Protein AF-A0A4Q4CT59-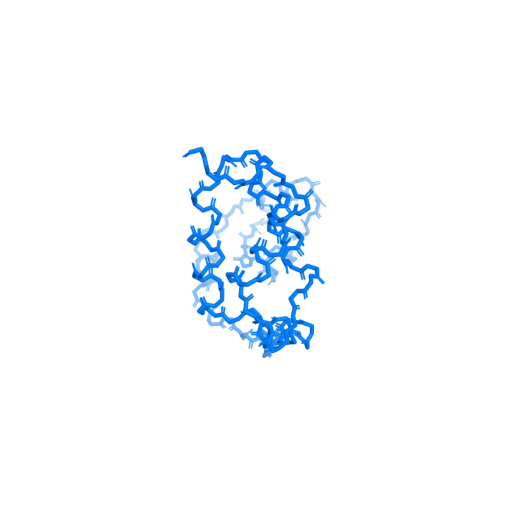F1 (afdb_monomer_lite)

Secondary structure (DSSP, 8-state):
-HHHHHTTSS-HHHHHHHH---B-TTS-B-HHHHHHHHHS-----STTS--HHHHHHHHHS-HHHHHHHHHHHHHS-HHHHHHHHHHHHHH--SS--HHHHHHHHHHH-GGGS--

Structure (mmCIF, N/CA/C/O backbone):
data_AF-A0A4Q4CT59-F1
#
_entry.id   AF-A0A4Q4CT59-F1
#
loop_
_atom_site.group_PDB
_atom_site.id
_atom_site.type_symbol
_atom_site.label_atom_id
_atom_site.label_alt_id
_atom_site.label_comp_id
_atom_site.label_asym_id
_atom_site.label_entity_id
_atom_site.label_seq_id
_atom_site.pdbx_PDB_ins_code
_atom_site.Cartn_x
_atom_site.Cartn_y
_atom_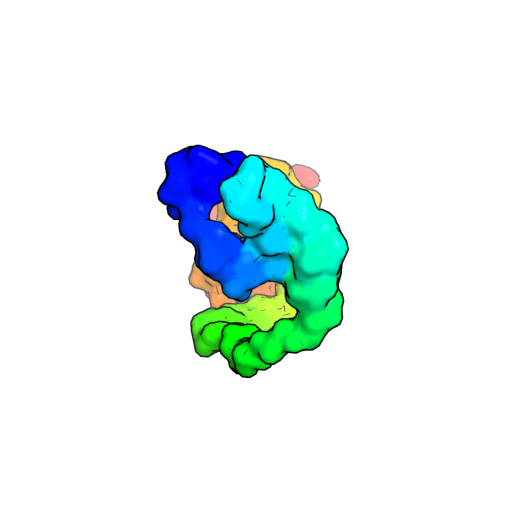site.Cartn_z
_atom_site.occupancy
_atom_site.B_iso_or_equiv
_atom_site.auth_seq_id
_atom_site.auth_comp_id
_atom_site.auth_asym_id
_atom_site.auth_atom_id
_atom_site.pdbx_PDB_model_num
ATOM 1 N N . MET A 1 1 ? 9.073 2.544 -23.641 1.00 83.31 1 MET A N 1
ATOM 2 C CA . MET A 1 1 ? 10.527 2.684 -23.869 1.00 83.31 1 MET A CA 1
ATOM 3 C C . MET A 1 1 ? 10.923 3.037 -25.303 1.00 83.31 1 MET A C 1
ATOM 5 O O . MET A 1 1 ? 11.358 4.155 -25.527 1.00 83.31 1 MET A O 1
ATOM 9 N N . LEU A 1 2 ? 10.794 2.143 -26.300 1.00 88.56 2 LEU A N 1
ATOM 10 C CA . LEU A 1 2 ? 11.179 2.465 -27.694 1.00 88.56 2 LEU A CA 1
ATOM 11 C C . LEU A 1 2 ? 10.403 3.670 -28.258 1.00 88.56 2 LEU A C 1
ATOM 13 O O . LEU A 1 2 ? 10.970 4.517 -28.943 1.00 88.56 2 LEU A O 1
ATOM 17 N N . HIS A 1 3 ? 9.110 3.743 -27.943 1.00 91.94 3 HIS A N 1
ATOM 18 C CA . HIS A 1 3 ? 8.259 4.884 -28.269 1.00 91.94 3 HIS A CA 1
ATOM 19 C C . HIS A 1 3 ? 8.810 6.193 -27.678 1.00 91.94 3 HIS A C 1
ATOM 21 O O . HIS A 1 3 ? 8.963 7.171 -28.397 1.00 91.94 3 HIS A O 1
ATOM 27 N N . ASP A 1 4 ? 9.217 6.181 -26.410 1.00 89.88 4 ASP A N 1
ATOM 28 C CA . ASP A 1 4 ? 9.697 7.370 -25.691 1.00 89.88 4 ASP A CA 1
ATOM 29 C C . ASP A 1 4 ? 11.003 7.915 -26.286 1.00 89.88 4 ASP A C 1
ATOM 31 O O . ASP A 1 4 ? 11.197 9.128 -26.361 1.00 89.88 4 ASP A O 1
ATOM 35 N N . VAL A 1 5 ? 11.863 7.023 -26.791 1.00 90.25 5 VAL A N 1
ATOM 36 C CA . VAL A 1 5 ? 13.077 7.399 -27.529 1.00 90.25 5 VAL A CA 1
ATOM 37 C C . VAL A 1 5 ? 12.752 7.955 -28.916 1.00 90.25 5 VAL A C 1
ATOM 39 O O . VAL A 1 5 ? 13.350 8.941 -29.338 1.00 90.25 5 VAL A O 1
ATOM 42 N N . ARG A 1 6 ? 11.781 7.368 -29.630 1.00 91.44 6 ARG A N 1
ATOM 43 C CA . ARG A 1 6 ? 11.333 7.873 -30.942 1.00 91.44 6 ARG A CA 1
ATOM 44 C C . ARG A 1 6 ? 10.667 9.244 -30.842 1.00 91.44 6 ARG A C 1
ATOM 46 O O . ARG A 1 6 ? 10.843 10.065 -31.733 1.00 91.44 6 ARG A O 1
ATOM 53 N N . CYS A 1 7 ? 9.942 9.491 -29.757 1.00 92.44 7 CYS A N 1
ATOM 54 C CA . CYS A 1 7 ? 9.304 10.772 -29.471 1.00 92.44 7 CYS A CA 1
ATOM 55 C C . CYS A 1 7 ? 10.268 11.813 -28.876 1.00 92.44 7 CYS A C 1
ATOM 57 O O . CYS A 1 7 ? 9.843 12.933 -28.612 1.00 92.44 7 CYS A O 1
ATOM 59 N N . GLY A 1 8 ? 11.539 11.464 -28.637 1.00 89.25 8 GLY A N 1
ATOM 60 C CA . GLY A 1 8 ? 12.542 12.375 -28.075 1.00 89.25 8 GLY A CA 1
ATOM 61 C C . GLY A 1 8 ? 12.356 12.703 -26.589 1.00 89.25 8 GLY A C 1
ATOM 62 O O . GLY A 1 8 ? 13.080 13.540 -26.060 1.00 89.25 8 GLY A O 1
ATOM 63 N N . VAL A 1 9 ? 11.424 12.035 -25.904 1.00 92.50 9 VAL A N 1
ATOM 64 C CA . VAL A 1 9 ? 11.177 12.198 -24.461 1.00 92.50 9 VAL A CA 1
ATOM 65 C C . VAL A 1 9 ? 12.349 11.642 -23.650 1.00 92.50 9 VAL A C 1
ATOM 67 O O . VAL A 1 9 ? 12.664 12.144 -22.575 1.00 92.50 9 VAL A O 1
ATOM 70 N N . VAL A 1 10 ? 13.020 10.614 -24.179 1.00 92.38 10 VAL A N 1
ATOM 71 C CA . VAL A 1 10 ? 14.184 9.982 -23.554 1.00 92.38 10 VAL A CA 1
ATOM 72 C C . VAL A 1 10 ? 15.312 9.833 -24.572 1.00 92.38 10 VAL A C 1
ATOM 74 O O . VAL A 1 10 ? 15.109 9.350 -25.684 1.00 92.38 10 VAL A O 1
ATOM 77 N N . GLY A 1 11 ? 16.533 10.211 -24.195 1.00 93.38 11 GLY A N 1
ATOM 78 C CA . GLY A 1 11 ? 17.718 9.967 -25.019 1.00 93.38 11 GLY A CA 1
ATOM 79 C C . GLY A 1 11 ? 18.104 8.483 -25.052 1.00 93.38 11 GLY A C 1
ATOM 80 O O . GLY A 1 11 ? 17.895 7.757 -24.083 1.00 93.38 11 GLY A O 1
ATOM 81 N N . ARG A 1 12 ? 18.737 8.024 -26.141 1.00 94.06 12 ARG A N 1
ATOM 82 C CA . ARG A 1 12 ? 19.225 6.631 -26.265 1.00 94.06 12 ARG A CA 1
ATOM 83 C C . ARG A 1 12 ? 20.190 6.234 -25.142 1.00 94.06 12 ARG A C 1
ATOM 85 O O . ARG A 1 12 ? 20.135 5.108 -24.663 1.00 94.06 12 ARG A O 1
ATOM 92 N N . GLU A 1 13 ? 21.027 7.169 -24.702 1.00 92.56 13 GLU A N 1
ATOM 93 C CA . GLU A 1 13 ? 21.986 6.932 -23.620 1.00 92.56 13 GLU A CA 1
ATOM 94 C C . GLU A 1 13 ? 21.289 6.774 -22.260 1.00 92.56 13 GLU A C 1
ATOM 96 O O . GLU A 1 13 ? 21.562 5.825 -21.529 1.00 92.56 13 GLU A O 1
ATOM 101 N N . SER A 1 14 ? 20.311 7.634 -21.955 1.00 90.12 14 SER A N 1
ATOM 102 C CA . SER A 1 14 ? 19.463 7.496 -20.761 1.00 90.12 14 SER A CA 1
ATOM 103 C C . SER A 1 14 ? 18.661 6.196 -20.787 1.00 90.12 14 SER A C 1
ATOM 105 O O . SER A 1 14 ? 18.549 5.515 -19.774 1.00 90.12 14 SER A O 1
ATOM 107 N N . ALA A 1 15 ? 18.152 5.798 -21.957 1.00 92.00 15 ALA A N 1
ATOM 108 C CA . ALA A 1 15 ? 17.456 4.527 -22.117 1.00 92.00 15 ALA A CA 1
ATOM 109 C C . ALA A 1 15 ? 18.340 3.321 -21.769 1.00 92.00 15 ALA A C 1
ATOM 111 O O . ALA A 1 15 ? 17.895 2.394 -21.087 1.00 92.00 15 ALA A O 1
ATOM 112 N N . ARG A 1 16 ? 19.603 3.365 -22.201 1.00 93.44 16 ARG A N 1
ATOM 113 C CA . ARG A 1 16 ? 20.602 2.334 -21.922 1.00 93.44 16 ARG A CA 1
ATOM 114 C C . ARG A 1 16 ? 20.964 2.289 -20.441 1.00 93.44 16 ARG A C 1
ATOM 116 O O . ARG A 1 16 ? 20.954 1.208 -19.862 1.00 93.44 16 ARG A O 1
ATOM 123 N N . ARG A 1 17 ? 21.276 3.442 -19.848 1.00 89.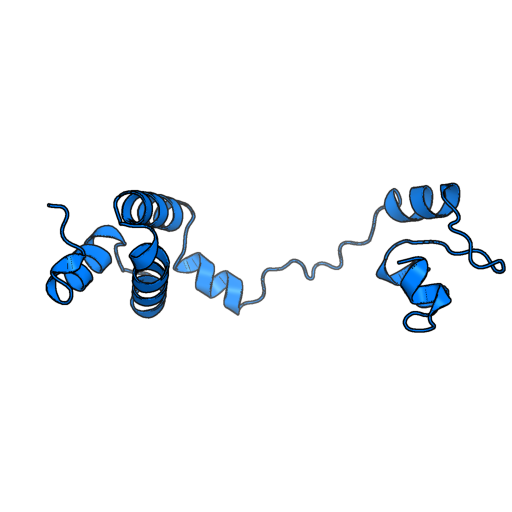81 17 ARG A N 1
ATOM 124 C CA . ARG A 1 17 ? 21.765 3.550 -18.468 1.00 89.81 17 ARG A CA 1
ATOM 125 C C . ARG A 1 17 ? 20.675 3.296 -17.429 1.00 89.81 17 ARG A C 1
ATOM 127 O O . ARG A 1 17 ? 20.888 2.510 -16.517 1.00 89.81 17 ARG A O 1
ATOM 134 N N . ASP A 1 18 ? 19.528 3.954 -17.570 1.00 89.06 18 ASP A N 1
ATOM 135 C CA . ASP A 1 18 ? 18.524 4.025 -16.500 1.00 89.06 18 ASP A CA 1
ATOM 136 C C . ASP A 1 18 ? 17.489 2.891 -16.597 1.00 89.06 18 ASP A C 1
ATOM 138 O O . ASP A 1 18 ? 16.903 2.492 -15.596 1.00 89.06 18 ASP A O 1
ATOM 142 N N . TYR A 1 19 ? 17.272 2.346 -17.800 1.00 89.69 19 TYR A N 1
ATOM 143 C CA . TYR A 1 19 ? 16.244 1.326 -18.060 1.00 89.69 19 TYR A CA 1
ATOM 144 C C . TYR A 1 19 ? 16.813 -0.007 -18.569 1.00 89.69 19 TYR A C 1
ATOM 146 O O . TYR A 1 19 ? 16.047 -0.945 -18.828 1.00 89.69 19 TYR A O 1
ATOM 154 N N . GLY A 1 20 ? 18.135 -0.092 -18.761 1.00 92.50 20 GLY A N 1
ATOM 155 C CA . GLY A 1 20 ? 18.798 -1.270 -19.322 1.00 92.50 20 GLY A CA 1
ATOM 156 C C . GLY A 1 20 ? 18.313 -1.615 -20.733 1.00 92.50 20 GLY A C 1
ATOM 157 O O . GLY A 1 20 ? 18.256 -2.789 -21.085 1.00 92.50 20 GLY A O 1
ATOM 158 N N . VAL A 1 21 ? 17.880 -0.624 -21.525 1.00 94.62 21 VAL A N 1
ATOM 159 C CA . VAL A 1 21 ? 17.329 -0.830 -22.875 1.00 94.62 21 VAL A CA 1
ATOM 160 C C . VAL A 1 21 ? 18.247 -0.218 -23.923 1.00 94.62 21 VAL A C 1
ATOM 162 O O . VAL A 1 21 ? 18.451 0.993 -23.961 1.00 94.62 21 VAL A O 1
ATOM 165 N N . ALA A 1 22 ? 18.755 -1.050 -24.828 1.00 95.81 22 ALA A N 1
ATOM 166 C CA . ALA A 1 22 ? 19.595 -0.605 -25.930 1.00 95.81 22 ALA A CA 1
ATOM 167 C C . ALA A 1 22 ? 18.755 -0.314 -27.180 1.00 95.81 22 ALA A C 1
ATOM 169 O O . ALA A 1 22 ? 18.047 -1.182 -27.691 1.00 95.81 22 ALA A O 1
ATOM 170 N N . ILE A 1 23 ? 18.846 0.921 -27.683 1.00 95.56 23 ILE A N 1
ATOM 171 C C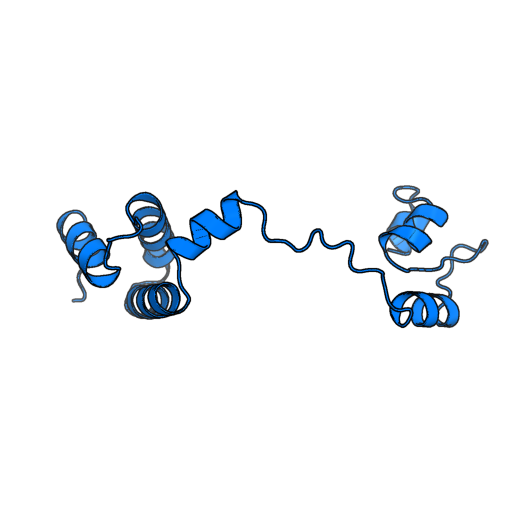A . ILE A 1 23 ? 18.206 1.350 -28.932 1.00 95.56 23 ILE A CA 1
ATOM 172 C C . ILE A 1 23 ? 19.285 1.679 -29.964 1.00 95.56 23 ILE A C 1
ATOM 174 O O . ILE A 1 23 ? 20.158 2.521 -29.731 1.00 95.56 23 ILE A O 1
ATOM 178 N N . THR A 1 24 ? 19.208 1.038 -31.127 1.00 93.38 24 THR A N 1
ATOM 179 C CA . THR A 1 24 ? 20.151 1.233 -32.231 1.00 93.38 24 THR A CA 1
ATOM 180 C C . THR A 1 24 ? 20.036 2.642 -32.836 1.00 93.38 24 THR A C 1
ATOM 182 O O . THR A 1 24 ? 19.032 3.336 -32.636 1.00 93.38 24 THR A O 1
ATOM 185 N N . PRO A 1 25 ? 21.030 3.103 -33.620 1.00 91.31 25 PRO A N 1
ATOM 186 C CA . PRO A 1 25 ? 20.920 4.360 -34.368 1.00 91.31 25 PRO A CA 1
ATOM 187 C C . PRO A 1 25 ? 19.719 4.418 -35.319 1.00 91.31 25 PRO A C 1
ATOM 189 O O . PRO A 1 25 ? 19.188 5.497 -35.553 1.00 91.31 25 PRO A O 1
ATOM 192 N N . ALA A 1 26 ? 19.242 3.265 -35.799 1.00 92.69 26 ALA A N 1
ATOM 193 C CA . ALA A 1 26 ? 18.047 3.152 -36.633 1.00 92.69 26 ALA A CA 1
ATOM 194 C C . ALA A 1 26 ? 16.725 3.239 -35.837 1.00 92.69 26 ALA A C 1
ATOM 196 O O . ALA A 1 26 ? 15.660 2.952 -36.379 1.00 92.69 26 ALA A O 1
ATOM 197 N N . LEU A 1 27 ? 16.776 3.608 -34.549 1.00 90.25 27 LEU A N 1
ATOM 198 C CA . LEU A 1 27 ? 15.618 3.679 -33.650 1.00 90.25 27 LEU A CA 1
ATOM 199 C C . LEU A 1 27 ? 14.841 2.356 -33.594 1.00 90.25 27 LEU A C 1
ATOM 201 O O . LEU A 1 27 ? 13.604 2.327 -33.653 1.00 90.25 27 LEU A O 1
ATOM 205 N N . ALA A 1 28 ? 15.585 1.257 -33.477 1.00 93.81 28 ALA A N 1
ATOM 206 C CA . ALA A 1 28 ? 15.068 -0.086 -33.249 1.00 93.81 28 ALA A CA 1
ATOM 207 C C . ALA A 1 28 ? 15.617 -0.649 -31.932 1.00 93.81 28 ALA A C 1
ATOM 209 O O . ALA A 1 28 ? 16.703 -0.273 -31.491 1.00 93.81 28 ALA A O 1
ATOM 210 N N . LEU A 1 29 ? 14.856 -1.541 -31.302 1.00 93.88 29 LEU A N 1
ATOM 211 C CA . LEU A 1 29 ? 15.293 -2.241 -30.098 1.00 93.88 29 LEU A CA 1
ATOM 212 C C . LEU A 1 29 ? 16.412 -3.229 -30.448 1.00 93.88 29 LEU A C 1
ATOM 214 O O . LEU A 1 29 ? 16.227 -4.079 -31.316 1.00 93.88 29 LEU A O 1
ATOM 218 N N . ASP A 1 30 ? 17.536 -3.148 -29.741 1.00 95.69 30 ASP A N 1
ATOM 219 C CA . ASP A 1 30 ? 18.551 -4.197 -29.741 1.00 95.69 30 ASP A CA 1
ATOM 220 C C . ASP A 1 30 ? 18.213 -5.199 -28.634 1.00 95.69 30 ASP A C 1
ATOM 222 O O . ASP A 1 30 ? 18.447 -4.952 -27.448 1.00 95.69 30 ASP A O 1
ATOM 226 N N . ALA A 1 31 ? 17.583 -6.310 -29.016 1.00 94.50 31 ALA A N 1
ATOM 227 C CA . ALA A 1 31 ? 17.104 -7.307 -28.066 1.00 94.50 31 ALA A CA 1
ATOM 228 C C . ALA A 1 31 ? 18.251 -8.046 -27.360 1.00 94.50 31 ALA A C 1
ATOM 230 O O . ALA A 1 31 ? 18.138 -8.330 -26.169 1.00 94.50 31 ALA A O 1
ATOM 231 N N . ALA A 1 32 ? 19.349 -8.324 -28.068 1.00 95.44 32 ALA A N 1
ATOM 232 C CA . ALA A 1 32 ? 20.486 -9.054 -27.517 1.00 95.44 32 ALA A CA 1
ATOM 233 C C . ALA A 1 32 ? 21.228 -8.199 -26.485 1.00 95.44 32 ALA A C 1
ATOM 235 O O . ALA A 1 32 ? 21.484 -8.651 -25.370 1.00 95.44 32 ALA A O 1
ATOM 236 N N . GLU A 1 33 ? 21.497 -6.935 -26.816 1.00 93.38 33 GLU A N 1
ATOM 237 C CA . GLU A 1 33 ? 22.159 -6.024 -25.886 1.00 93.38 33 GLU A CA 1
ATOM 238 C C . GLU A 1 33 ? 21.241 -5.637 -24.722 1.00 93.38 33 GLU A C 1
ATOM 240 O O . GLU A 1 33 ? 21.699 -5.542 -23.589 1.00 93.38 33 GLU A O 1
ATOM 245 N N . THR A 1 34 ? 19.936 -5.478 -24.958 1.00 94.25 34 THR A N 1
ATOM 246 C CA . THR A 1 34 ? 18.958 -5.269 -23.875 1.00 94.25 34 THR A CA 1
ATOM 247 C C . THR A 1 34 ? 18.926 -6.461 -22.917 1.00 94.25 34 THR A C 1
ATOM 249 O O . THR A 1 34 ? 18.902 -6.264 -21.704 1.00 94.25 34 THR A O 1
ATOM 252 N N . ALA A 1 35 ? 18.955 -7.695 -23.431 1.00 94.56 35 ALA A N 1
ATOM 253 C CA . ALA A 1 35 ? 19.034 -8.885 -22.589 1.00 94.56 35 ALA A CA 1
ATOM 254 C C . ALA A 1 35 ? 20.333 -8.889 -21.770 1.00 94.56 35 ALA A C 1
ATOM 256 O O . ALA A 1 35 ? 20.278 -9.038 -20.555 1.00 94.56 35 ALA A O 1
ATOM 257 N N . ARG A 1 36 ? 21.480 -8.612 -22.404 1.00 94.56 36 ARG A N 1
ATOM 258 C CA . ARG A 1 36 ? 22.781 -8.530 -21.723 1.00 94.56 36 ARG A CA 1
ATOM 259 C C . ARG A 1 36 ? 22.815 -7.451 -20.636 1.00 94.56 36 ARG A C 1
ATOM 261 O O . ARG A 1 36 ? 23.363 -7.687 -19.567 1.00 94.56 36 ARG A O 1
ATOM 268 N N . LEU A 1 37 ? 22.248 -6.271 -20.895 1.00 91.00 37 LEU A N 1
ATOM 269 C CA . LEU A 1 37 ? 22.187 -5.170 -19.926 1.00 91.00 37 LEU A CA 1
ATOM 270 C C . LEU A 1 37 ? 21.327 -5.509 -18.707 1.00 91.00 37 LEU A C 1
ATOM 272 O O . LEU A 1 37 ? 21.627 -5.041 -17.617 1.00 91.00 37 LEU A O 1
ATOM 276 N N . ARG A 1 38 ? 20.263 -6.295 -18.894 1.00 90.19 38 ARG A N 1
ATOM 277 C CA . ARG A 1 38 ? 19.349 -6.697 -17.814 1.00 90.19 38 ARG A CA 1
ATOM 278 C C . ARG A 1 38 ? 19.809 -7.930 -17.049 1.00 90.19 38 ARG A C 1
ATOM 280 O O . ARG A 1 38 ? 19.404 -8.104 -15.908 1.00 90.19 38 ARG A O 1
ATOM 287 N N . ASP A 1 39 ? 20.611 -8.772 -17.688 1.00 90.56 39 ASP A N 1
ATOM 288 C CA . ASP A 1 39 ? 21.250 -9.929 -17.060 1.00 90.56 39 ASP A CA 1
ATOM 289 C C . ASP A 1 39 ? 22.532 -9.536 -16.310 1.00 90.56 39 ASP A C 1
ATOM 291 O O . ASP A 1 39 ? 22.961 -10.216 -15.380 1.00 90.56 39 ASP A O 1
ATOM 295 N N . ALA A 1 40 ? 23.142 -8.404 -16.684 1.00 84.31 40 ALA A N 1
ATOM 296 C CA . ALA A 1 40 ? 24.274 -7.854 -15.959 1.00 84.31 40 ALA A CA 1
ATOM 297 C C . ALA A 1 40 ? 23.879 -7.591 -14.493 1.00 84.31 40 ALA A C 1
ATOM 299 O O . ALA A 1 40 ? 22.852 -6.952 -14.248 1.00 84.31 40 ALA A O 1
ATOM 300 N N . PRO A 1 41 ? 24.697 -8.027 -13.515 1.00 70.88 41 PRO A N 1
ATOM 301 C CA . PRO A 1 41 ? 24.494 -7.677 -12.121 1.00 70.88 41 PRO A CA 1
ATOM 302 C C . PRO A 1 41 ? 24.496 -6.159 -12.003 1.00 70.88 41 PRO A C 1
ATOM 304 O O . PRO A 1 41 ? 25.525 -5.505 -12.180 1.00 70.88 41 PRO A O 1
ATOM 307 N N . GLN A 1 42 ? 23.328 -5.583 -11.756 1.00 66.88 42 GLN A N 1
ATOM 308 C CA . GLN A 1 42 ? 23.246 -4.174 -11.445 1.00 66.88 42 GLN A CA 1
ATOM 309 C C . GLN A 1 42 ? 23.839 -4.022 -10.046 1.00 66.88 42 GLN A C 1
ATOM 311 O O . GLN A 1 42 ? 23.429 -4.743 -9.133 1.00 66.88 42 GLN A O 1
ATOM 316 N N . GLU A 1 43 ? 24.808 -3.118 -9.866 1.00 61.12 43 GLU A N 1
ATOM 317 C CA . GLU A 1 43 ? 25.132 -2.667 -8.518 1.00 61.12 43 GLU A CA 1
ATOM 318 C C . GLU A 1 43 ? 23.822 -2.158 -7.930 1.00 61.12 43 GLU A C 1
ATOM 320 O O . GLU A 1 43 ? 23.298 -1.110 -8.317 1.00 61.12 43 GLU A O 1
ATOM 325 N N . VAL A 1 44 ? 23.255 -2.949 -7.022 1.00 58.41 44 VAL A N 1
ATOM 326 C CA . VAL A 1 44 ? 22.243 -2.466 -6.108 1.00 58.41 44 VAL A CA 1
ATOM 327 C C . VAL A 1 44 ? 23.011 -1.469 -5.267 1.00 58.41 44 VAL A C 1
ATOM 329 O O . VAL A 1 44 ? 23.628 -1.835 -4.268 1.00 58.41 44 VAL A O 1
ATOM 332 N N . ALA A 1 45 ? 23.056 -0.212 -5.719 1.00 56.22 45 ALA A N 1
ATOM 333 C CA . ALA A 1 45 ? 23.439 0.886 -4.859 1.00 56.22 45 ALA A CA 1
ATOM 334 C C . ALA A 1 45 ? 22.681 0.627 -3.557 1.00 56.22 45 ALA A C 1
ATOM 336 O O . ALA A 1 45 ? 21.464 0.427 -3.607 1.00 56.22 45 ALA A O 1
ATOM 337 N N . GLY A 1 46 ? 23.391 0.527 -2.427 1.00 51.97 46 GLY A N 1
ATOM 338 C CA . GLY A 1 46 ? 22.873 0.118 -1.106 1.00 51.97 46 GLY A CA 1
ATOM 339 C C . GLY A 1 46 ? 21.755 1.008 -0.529 1.00 51.97 46 GLY A C 1
ATOM 340 O O . GLY A 1 46 ? 21.481 1.007 0.667 1.00 51.97 46 GLY A O 1
ATOM 341 N N . PHE A 1 47 ? 21.107 1.772 -1.398 1.00 52.00 47 PHE A N 1
ATOM 342 C CA . PHE A 1 47 ? 20.005 2.696 -1.254 1.00 52.00 47 PHE A CA 1
ATOM 343 C C . PHE A 1 47 ? 18.620 2.027 -1.295 1.00 52.00 47 PHE A C 1
ATOM 345 O O . PHE A 1 47 ? 17.607 2.710 -1.261 1.00 52.00 47 PHE A O 1
ATOM 352 N N . LEU A 1 48 ? 18.531 0.695 -1.339 1.00 55.38 48 LEU A N 1
ATOM 353 C CA . LEU A 1 48 ? 17.310 0.011 -0.886 1.00 55.38 48 LEU A CA 1
ATOM 354 C C . LEU A 1 48 ? 17.302 -0.185 0.638 1.00 55.38 48 LEU A C 1
ATOM 356 O O . LEU A 1 48 ? 16.480 -0.936 1.158 1.00 55.38 48 LEU A O 1
ATOM 360 N N . SER A 1 49 ? 18.180 0.506 1.374 1.00 55.62 49 SER A N 1
ATOM 361 C CA . SER A 1 49 ? 17.867 0.836 2.761 1.00 55.62 49 SER A CA 1
ATOM 362 C C . SER A 1 49 ? 16.556 1.605 2.742 1.00 55.62 49 SER A C 1
ATOM 364 O O . SER A 1 49 ? 16.494 2.715 2.214 1.00 55.62 49 SER A O 1
ATOM 366 N N . LEU A 1 50 ? 15.498 0.980 3.262 1.00 57.94 50 LEU A N 1
ATOM 367 C CA . LEU A 1 50 ? 14.224 1.637 3.511 1.00 57.94 50 LEU A CA 1
ATOM 368 C C . LEU A 1 50 ? 14.543 2.994 4.142 1.00 57.94 50 LEU A C 1
ATOM 370 O O . LEU A 1 50 ? 15.272 3.033 5.135 1.00 57.94 50 LEU A O 1
ATOM 374 N N . CYS A 1 51 ? 14.096 4.093 3.529 1.00 73.75 51 CYS A N 1
ATOM 375 C CA . CYS A 1 51 ? 14.316 5.419 4.099 1.00 73.75 51 CYS A CA 1
ATOM 376 C C . CYS A 1 51 ? 13.839 5.421 5.561 1.00 73.75 51 CYS A C 1
ATOM 378 O O . CYS A 1 51 ? 12.936 4.660 5.905 1.00 73.75 51 CYS A O 1
ATOM 380 N N . GLU A 1 52 ? 14.436 6.244 6.423 1.00 81.44 52 GLU A N 1
ATOM 381 C CA . GLU A 1 52 ? 14.107 6.304 7.860 1.00 81.44 52 GLU A CA 1
ATOM 382 C C . GLU A 1 52 ? 12.588 6.336 8.101 1.00 81.44 52 GLU A C 1
ATOM 384 O O . GLU A 1 52 ? 12.055 5.514 8.839 1.00 81.44 52 GLU A O 1
ATOM 389 N N . ALA A 1 53 ? 11.861 7.137 7.315 1.00 82.19 53 ALA A N 1
ATOM 390 C CA . ALA A 1 53 ? 10.400 7.192 7.336 1.00 82.19 53 ALA A CA 1
ATOM 391 C C . ALA A 1 53 ? 9.706 5.828 7.129 1.00 82.19 53 ALA A C 1
ATOM 393 O O . ALA A 1 53 ? 8.687 5.544 7.754 1.00 82.19 53 ALA A O 1
ATOM 394 N N . ARG A 1 54 ? 10.231 4.964 6.254 1.00 83.44 54 ARG A N 1
ATOM 395 C CA . ARG A 1 54 ? 9.696 3.614 6.038 1.00 83.44 54 ARG A CA 1
ATOM 396 C C . ARG A 1 54 ? 10.047 2.678 7.191 1.00 83.44 54 ARG A C 1
ATOM 398 O O . ARG A 1 54 ? 9.195 1.877 7.560 1.00 83.44 54 ARG A O 1
ATOM 405 N N . GLN A 1 55 ? 11.244 2.788 7.762 1.00 86.31 55 GLN A N 1
ATOM 406 C CA . GLN A 1 55 ? 11.625 1.999 8.937 1.00 86.31 55 GLN A CA 1
ATOM 407 C C . GLN A 1 55 ? 10.746 2.360 10.137 1.00 86.31 55 GLN A C 1
ATOM 409 O O . GLN A 1 55 ? 10.221 1.479 10.810 1.00 86.31 55 GLN A O 1
ATOM 414 N N . ASP A 1 56 ? 10.514 3.650 10.360 1.00 88.75 56 ASP A N 1
ATOM 415 C CA . ASP A 1 56 ? 9.639 4.170 11.412 1.00 88.75 56 ASP A CA 1
ATOM 416 C C . ASP A 1 56 ? 8.208 3.683 11.229 1.00 88.75 56 ASP A C 1
ATOM 418 O O . ASP A 1 56 ? 7.582 3.185 12.166 1.00 88.75 56 ASP A O 1
ATOM 422 N N . PHE A 1 57 ? 7.718 3.747 9.992 1.00 89.38 57 PHE A N 1
ATOM 423 C CA . PHE A 1 57 ? 6.397 3.249 9.660 1.00 89.38 57 PHE A CA 1
ATOM 424 C C . PHE A 1 57 ? 6.279 1.739 9.900 1.00 89.38 57 PHE A C 1
ATOM 426 O O . PHE A 1 57 ? 5.289 1.297 10.468 1.00 89.38 57 P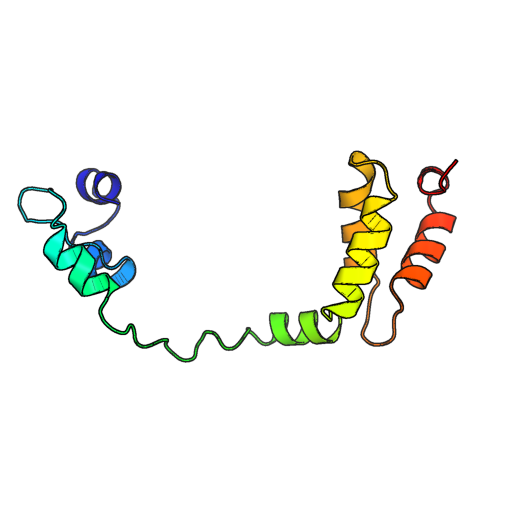HE A O 1
ATOM 433 N N . GLU A 1 58 ? 7.266 0.933 9.502 1.00 91.50 58 GLU A N 1
ATOM 434 C CA . GLU A 1 58 ? 7.246 -0.527 9.690 1.00 91.50 58 GLU A CA 1
ATOM 435 C C . GLU A 1 58 ? 7.468 -0.966 11.142 1.00 91.50 58 GLU A C 1
ATOM 437 O O . GLU A 1 58 ? 7.014 -2.049 11.518 1.00 91.50 58 GLU A O 1
ATOM 442 N N . ARG A 1 59 ? 8.091 -0.127 11.982 1.00 91.62 59 ARG A N 1
ATOM 443 C CA . ARG A 1 59 ? 8.113 -0.343 13.438 1.00 91.62 59 ARG A CA 1
ATOM 444 C C . ARG A 1 59 ? 6.699 -0.339 14.019 1.00 91.62 59 ARG A C 1
ATOM 446 O O . ARG A 1 59 ? 6.404 -1.142 14.899 1.00 91.62 59 ARG A O 1
ATOM 453 N N . VAL A 1 60 ? 5.821 0.516 13.494 1.00 95.56 60 VAL A N 1
ATOM 454 C CA . VAL A 1 60 ? 4.395 0.538 13.852 1.00 95.56 60 VAL A CA 1
ATOM 455 C C . VAL A 1 60 ? 3.615 -0.519 13.072 1.00 95.56 60 VAL A C 1
ATOM 457 O O . VAL A 1 60 ? 2.811 -1.241 13.646 1.00 95.56 60 VAL A O 1
ATOM 460 N N . TRP A 1 61 ? 3.840 -0.660 11.773 1.00 96.12 61 TRP A N 1
ATOM 461 C CA . TRP A 1 61 ? 3.081 -1.547 10.894 1.00 96.12 61 TRP A CA 1
ATOM 462 C C . TRP A 1 61 ? 3.861 -2.812 10.561 1.00 96.12 61 TRP A C 1
ATOM 464 O O . TRP A 1 61 ? 4.350 -3.013 9.450 1.00 96.12 61 TRP A O 1
ATOM 474 N N . THR A 1 62 ? 3.939 -3.694 11.553 1.00 95.88 62 THR A N 1
ATOM 475 C CA . THR A 1 62 ? 4.554 -5.014 11.401 1.00 95.88 62 THR A CA 1
ATOM 476 C C . THR A 1 62 ? 3.709 -5.931 10.504 1.00 95.88 62 THR A C 1
ATOM 478 O O . THR A 1 62 ? 2.496 -5.725 10.366 1.00 95.88 62 THR A O 1
ATOM 481 N N . PRO A 1 63 ? 4.289 -7.004 9.930 1.00 95.56 63 PRO A N 1
ATOM 482 C CA . PRO A 1 63 ? 3.528 -7.990 9.159 1.00 95.56 63 PRO A CA 1
ATOM 483 C C . PRO A 1 63 ? 2.319 -8.563 9.913 1.00 95.56 63 PRO A C 1
ATOM 485 O O . PRO A 1 63 ? 1.263 -8.770 9.318 1.00 95.56 63 PRO A O 1
ATOM 488 N N . ALA A 1 64 ? 2.442 -8.763 11.229 1.00 96.19 64 ALA A N 1
ATOM 489 C CA . ALA A 1 64 ? 1.344 -9.232 12.071 1.00 96.19 64 ALA A CA 1
ATOM 490 C C . ALA A 1 64 ? 0.200 -8.208 12.141 1.00 96.19 64 ALA A C 1
ATOM 492 O O . ALA A 1 64 ? -0.958 -8.565 11.935 1.00 96.19 64 ALA A O 1
ATOM 493 N N . ARG A 1 65 ? 0.514 -6.921 12.340 1.00 97.19 65 ARG A N 1
ATOM 494 C CA . ARG A 1 65 ? -0.494 -5.847 12.348 1.00 97.19 65 ARG A CA 1
ATOM 495 C C . ARG A 1 65 ? -1.168 -5.682 10.988 1.00 97.19 65 ARG A C 1
ATOM 497 O O . ARG A 1 65 ? -2.379 -5.488 10.929 1.00 97.19 65 ARG A O 1
ATOM 504 N N . TYR A 1 66 ? -0.427 -5.840 9.892 1.00 97.19 66 TYR A N 1
ATOM 505 C CA . TYR A 1 66 ? -1.014 -5.881 8.551 1.00 97.19 66 TYR A CA 1
ATOM 506 C C . TYR A 1 66 ? -1.948 -7.075 8.337 1.00 97.19 66 TYR A C 1
ATOM 508 O O . TYR A 1 66 ? -2.990 -6.920 7.693 1.00 97.19 66 TYR A O 1
ATOM 516 N N . ALA A 1 67 ? -1.611 -8.252 8.871 1.00 97.88 67 ALA A N 1
ATOM 517 C CA . ALA A 1 67 ? -2.484 -9.421 8.809 1.00 97.88 67 ALA A CA 1
ATOM 518 C C . ALA A 1 67 ? -3.801 -9.165 9.561 1.00 97.88 67 ALA A C 1
ATOM 520 O O . ALA A 1 67 ? -4.876 -9.391 9.000 1.00 97.88 67 ALA A O 1
ATOM 521 N N . THR A 1 68 ? -3.728 -8.601 10.770 1.00 97.81 68 THR A N 1
ATOM 522 C CA . THR A 1 68 ? -4.908 -8.218 11.559 1.00 97.81 68 THR A CA 1
ATOM 523 C C . THR A 1 68 ? -5.752 -7.165 10.846 1.00 97.81 68 THR A C 1
ATOM 525 O O . THR A 1 68 ? -6.953 -7.356 10.669 1.00 97.81 68 THR A O 1
ATOM 528 N N . LEU A 1 69 ? -5.131 -6.096 10.336 1.00 97.69 69 LEU A N 1
ATOM 529 C CA . LEU A 1 69 ? -5.818 -5.074 9.543 1.00 97.69 69 LEU A CA 1
ATOM 530 C C . LEU A 1 69 ? -6.545 -5.694 8.347 1.00 97.69 69 LEU A C 1
ATOM 532 O O . LEU A 1 69 ? -7.702 -5.379 8.085 1.00 97.69 69 LEU A O 1
ATOM 536 N N . THR A 1 70 ? -5.884 -6.597 7.625 1.00 97.44 70 THR A N 1
ATOM 537 C CA . THR A 1 70 ? -6.475 -7.270 6.464 1.00 97.44 70 THR A CA 1
ATOM 538 C C . THR A 1 70 ? -7.699 -8.092 6.867 1.00 97.44 70 THR A C 1
ATOM 540 O O . THR A 1 70 ? -8.720 -8.035 6.179 1.00 97.44 70 THR A O 1
ATOM 543 N N . ALA A 1 71 ? -7.636 -8.805 7.996 1.00 97.19 71 ALA A N 1
ATOM 544 C CA . ALA A 1 71 ? -8.762 -9.568 8.526 1.00 97.19 71 ALA A CA 1
ATOM 545 C C . ALA A 1 71 ? -9.941 -8.664 8.930 1.00 97.19 71 ALA A C 1
ATOM 547 O O . ALA A 1 71 ? -11.081 -8.964 8.575 1.00 97.19 71 ALA A O 1
ATOM 548 N N . VAL A 1 72 ? -9.673 -7.536 9.598 1.00 94.94 72 VAL A N 1
ATOM 549 C CA . VAL A 1 72 ? -10.688 -6.527 9.946 1.00 94.94 72 VAL A CA 1
ATOM 550 C C . VAL A 1 72 ? -11.351 -5.973 8.684 1.00 94.94 72 VAL A C 1
ATOM 552 O O . VAL A 1 72 ? -12.571 -6.040 8.537 1.00 94.94 72 VAL A O 1
ATOM 555 N N . LEU A 1 73 ? -10.561 -5.495 7.718 1.00 95.75 73 LEU A N 1
ATOM 556 C CA . LEU A 1 73 ? -11.081 -4.908 6.480 1.00 95.75 73 LEU A CA 1
ATOM 557 C C . LEU A 1 73 ? -11.881 -5.917 5.643 1.00 95.75 73 LEU A C 1
ATOM 559 O O . LEU A 1 73 ? -12.842 -5.532 4.976 1.00 95.75 73 LEU A O 1
ATOM 563 N N . ALA A 1 74 ? -11.522 -7.202 5.671 1.00 95.69 74 ALA A N 1
ATOM 564 C CA . ALA A 1 74 ? -12.243 -8.243 4.942 1.00 95.69 74 ALA A CA 1
ATOM 565 C C . ALA A 1 74 ? -13.694 -8.417 5.424 1.00 95.69 74 ALA A C 1
ATOM 567 O O . ALA A 1 74 ? -14.560 -8.729 4.605 1.00 95.69 74 ALA A O 1
ATOM 568 N N . ARG A 1 75 ? -13.967 -8.161 6.712 1.00 93.31 75 ARG A N 1
ATOM 569 C CA . ARG A 1 75 ? -15.310 -8.230 7.318 1.00 93.31 75 ARG A CA 1
ATOM 570 C C . ARG A 1 75 ? -16.196 -7.036 6.945 1.00 93.31 75 ARG A C 1
ATOM 572 O O . ARG A 1 75 ? -17.411 -7.111 7.089 1.00 93.31 75 ARG A O 1
ATOM 579 N N . LEU A 1 76 ? -15.603 -5.948 6.451 1.00 91.56 76 LEU A N 1
ATOM 580 C CA . LEU A 1 76 ? -16.314 -4.713 6.129 1.00 91.56 76 LEU A CA 1
ATOM 581 C C . LEU A 1 76 ? -16.800 -4.671 4.671 1.00 91.56 76 LEU A C 1
ATOM 583 O O . LEU A 1 76 ? -16.113 -5.185 3.769 1.00 91.56 76 LEU A O 1
ATOM 587 N N . PRO A 1 77 ? -17.922 -3.972 4.402 1.00 92.25 77 PRO A N 1
ATOM 588 C CA . PRO A 1 77 ? -18.316 -3.599 3.049 1.00 92.25 77 PRO A CA 1
ATOM 589 C C . PRO A 1 77 ? -17.195 -2.845 2.326 1.00 92.25 77 PRO A C 1
ATOM 591 O O . PRO A 1 77 ? -16.510 -2.006 2.911 1.00 92.25 77 PRO A O 1
ATOM 594 N N . VAL A 1 78 ? -17.024 -3.108 1.027 1.00 92.56 78 VAL A N 1
ATOM 595 C CA . VAL A 1 78 ? -15.899 -2.585 0.226 1.00 92.56 78 VAL A CA 1
ATOM 596 C C . VAL A 1 78 ? -15.759 -1.061 0.315 1.00 92.56 78 VAL A C 1
ATOM 598 O O . VAL A 1 78 ? -14.639 -0.566 0.425 1.00 92.56 78 VAL A O 1
ATOM 601 N N . HIS A 1 79 ? -16.875 -0.326 0.324 1.00 92.06 79 HIS A N 1
ATOM 602 C CA . HIS A 1 79 ? -16.874 1.139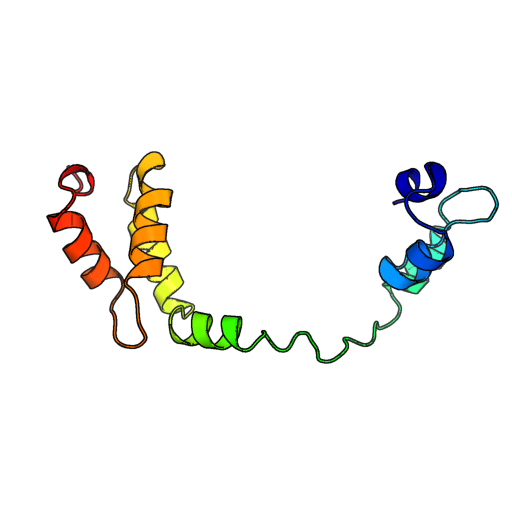 0.377 1.00 92.06 79 HIS A CA 1
ATOM 603 C C . HIS A 1 79 ? -16.323 1.706 1.699 1.00 92.06 79 HIS A C 1
ATOM 605 O O . HIS A 1 79 ? -15.759 2.796 1.695 1.00 92.06 79 HIS A O 1
ATOM 611 N N . TRP A 1 80 ? -16.394 0.952 2.802 1.00 95.00 80 TRP A N 1
ATOM 612 C CA . TRP A 1 80 ? -15.844 1.359 4.101 1.00 95.00 80 TRP A CA 1
ATOM 613 C C . TRP A 1 80 ? -14.358 1.046 4.264 1.00 95.00 80 TRP A C 1
ATOM 615 O O . TRP A 1 80 ? -13.669 1.710 5.038 1.00 95.00 80 TRP A O 1
ATOM 625 N N . ARG A 1 81 ? -13.830 0.062 3.524 1.00 96.00 81 ARG A N 1
ATOM 626 C CA . ARG A 1 81 ? -12.461 -0.442 3.735 1.00 96.00 81 ARG A CA 1
ATOM 627 C C . ARG A 1 81 ? -11.401 0.645 3.603 1.00 96.00 81 ARG A C 1
ATOM 629 O O . ARG A 1 81 ? -10.433 0.656 4.357 1.00 96.00 81 ARG A O 1
ATOM 636 N N . HIS A 1 82 ? -11.569 1.551 2.640 1.00 96.31 82 HIS A N 1
ATOM 637 C CA . HIS A 1 82 ? -10.616 2.638 2.435 1.00 96.31 82 HIS A CA 1
ATOM 638 C C . HIS A 1 82 ? -10.619 3.620 3.610 1.00 96.31 82 HIS A C 1
ATOM 640 O O . HIS A 1 82 ? -9.553 3.933 4.136 1.00 96.31 82 HIS A O 1
ATOM 646 N N . PHE A 1 83 ? -11.809 4.042 4.042 1.00 95.50 83 PHE A N 1
ATOM 647 C CA . PHE A 1 83 ? -11.984 4.950 5.170 1.00 95.50 83 PHE A CA 1
ATOM 648 C C . PHE A 1 83 ? -11.378 4.374 6.455 1.00 95.50 83 PHE A C 1
ATOM 650 O O . PHE A 1 83 ? -10.496 4.991 7.047 1.00 95.50 83 PHE A O 1
ATOM 657 N N . VAL A 1 84 ? -11.773 3.154 6.833 1.00 96.31 84 VAL A N 1
ATOM 658 C CA . VAL A 1 84 ? -11.296 2.508 8.066 1.00 96.31 84 VAL A CA 1
ATOM 659 C C . VAL A 1 84 ? -9.781 2.327 8.054 1.00 96.31 84 VAL A C 1
ATOM 661 O O . VAL A 1 84 ? -9.122 2.615 9.048 1.00 96.31 84 VAL A O 1
ATOM 664 N N . LYS A 1 85 ? -9.201 1.927 6.915 1.00 97.12 85 LYS A N 1
ATOM 665 C CA . LYS A 1 85 ? -7.746 1.798 6.781 1.00 97.12 85 LYS A CA 1
ATOM 666 C C . LYS A 1 85 ? -7.020 3.112 7.076 1.00 97.12 85 LYS A C 1
ATOM 668 O O . LYS A 1 85 ? -6.024 3.090 7.787 1.00 97.12 85 LYS A O 1
ATOM 673 N N . LEU A 1 86 ? -7.492 4.233 6.523 1.00 97.06 86 LEU A N 1
ATOM 674 C CA . LEU A 1 86 ? -6.854 5.533 6.750 1.00 97.06 86 LEU A CA 1
ATOM 675 C C . LEU A 1 86 ? -6.963 5.962 8.212 1.00 97.06 86 LEU A C 1
ATOM 677 O O . LEU A 1 86 ? -5.957 6.349 8.793 1.00 97.06 86 LEU A O 1
ATOM 681 N N . ARG A 1 87 ? -8.138 5.802 8.832 1.00 96.50 87 ARG A N 1
ATOM 682 C CA . ARG A 1 87 ? -8.324 6.133 10.252 1.00 96.50 87 ARG A CA 1
ATOM 683 C C . ARG A 1 87 ? -7.414 5.305 11.151 1.00 96.50 87 ARG A C 1
ATOM 685 O O . ARG A 1 87 ? -6.769 5.862 12.027 1.00 96.50 87 ARG A O 1
ATOM 692 N N . LEU A 1 88 ? -7.291 4.003 10.889 1.00 96.44 88 LEU A N 1
ATOM 693 C CA . LEU A 1 88 ? -6.355 3.148 11.620 1.00 96.44 88 LEU A CA 1
ATOM 694 C C . LEU A 1 88 ? -4.899 3.573 11.389 1.00 96.44 88 LEU A C 1
ATOM 696 O O . LEU A 1 88 ? -4.126 3.618 12.335 1.00 96.44 88 LEU A O 1
ATOM 700 N N . PHE A 1 89 ? -4.509 3.936 10.166 1.00 96.00 89 PHE A N 1
ATOM 701 C CA . PHE A 1 89 ? -3.155 4.438 9.897 1.00 96.00 89 PHE A CA 1
ATOM 702 C C . PHE A 1 89 ? -2.836 5.743 10.638 1.00 96.00 89 PHE A C 1
ATOM 704 O O . PHE A 1 89 ? -1.685 5.941 11.008 1.00 96.00 89 PHE A O 1
ATOM 711 N N . GLU A 1 90 ? -3.830 6.606 10.857 1.00 94.94 90 GLU A N 1
ATOM 712 C CA . GLU A 1 90 ? -3.674 7.882 11.567 1.00 94.94 90 GLU A CA 1
ATOM 713 C C . GLU A 1 90 ? -3.519 7.718 13.083 1.00 94.94 90 GLU A C 1
ATOM 715 O O . GLU A 1 90 ? -2.770 8.475 13.695 1.00 94.94 90 GLU A O 1
ATOM 720 N N . VAL A 1 91 ? -4.238 6.769 13.692 1.00 94.56 91 VAL A N 1
ATOM 721 C CA . VAL A 1 91 ? -4.301 6.637 15.162 1.00 94.56 91 VAL A CA 1
ATOM 722 C C . VAL A 1 91 ? -3.323 5.616 15.738 1.00 94.56 91 VAL A C 1
ATOM 724 O O . VAL A 1 91 ? -3.075 5.635 16.938 1.00 94.56 91 VAL A O 1
ATOM 727 N N . MET A 1 92 ? -2.796 4.706 14.916 1.00 96.38 92 MET A N 1
ATOM 728 C CA . MET A 1 92 ? -1.924 3.629 15.384 1.00 96.38 92 MET A CA 1
ATOM 729 C C . MET A 1 92 ? -0.515 4.130 15.709 1.00 96.38 92 MET A C 1
ATOM 731 O O . MET A 1 92 ? 0.137 4.781 14.894 1.00 96.38 92 MET A O 1
ATOM 735 N N . ASP A 1 93 ? -0.008 3.709 16.864 1.00 95.06 93 ASP A N 1
ATOM 736 C CA . ASP A 1 93 ? 1.373 3.902 17.307 1.00 95.06 93 ASP A CA 1
ATOM 737 C C . ASP A 1 93 ? 2.064 2.565 17.657 1.00 95.06 93 ASP A C 1
ATOM 739 O O . ASP A 1 93 ? 1.561 1.470 17.376 1.00 95.06 93 ASP A O 1
ATOM 743 N N . ALA A 1 94 ? 3.266 2.632 18.237 1.00 91.19 94 ALA A N 1
ATOM 744 C CA . ALA A 1 94 ? 4.057 1.451 18.579 1.00 91.19 94 ALA A CA 1
ATOM 745 C C . ALA A 1 94 ? 3.386 0.540 19.625 1.00 91.19 94 ALA A C 1
ATOM 747 O O . ALA A 1 94 ? 3.590 -0.670 19.563 1.00 91.19 94 ALA A O 1
ATOM 748 N N . GLU A 1 95 ? 2.531 1.069 20.500 1.00 91.69 95 GLU A N 1
ATOM 749 C CA . GLU A 1 95 ? 1.877 0.317 21.584 1.00 91.69 95 GLU A CA 1
ATOM 750 C C . GLU A 1 95 ? 0.441 -0.104 21.232 1.00 91.69 95 GLU A C 1
ATOM 752 O O . GLU A 1 95 ? -0.147 -0.965 21.884 1.00 91.69 95 GLU A O 1
ATOM 757 N N . SER A 1 96 ? -0.121 0.469 20.169 1.00 94.25 96 SER A N 1
ATOM 758 C CA . SER A 1 96 ? -1.502 0.243 19.749 1.00 94.25 96 SER A CA 1
ATOM 759 C C . SER A 1 96 ? -1.782 -1.197 19.300 1.00 94.25 96 SER A C 1
ATOM 761 O O . SER A 1 96 ? -0.976 -1.839 18.618 1.00 94.25 96 SER A O 1
ATOM 763 N N . ASP A 1 97 ? -2.984 -1.683 19.601 1.00 95.88 97 ASP A N 1
ATOM 764 C CA . ASP A 1 97 ? -3.534 -2.919 19.044 1.00 95.88 97 ASP A CA 1
ATOM 765 C C . ASP A 1 97 ? -4.568 -2.610 17.948 1.00 95.88 97 ASP A C 1
ATOM 767 O O . ASP A 1 97 ? -5.426 -1.743 18.108 1.00 95.88 97 ASP A O 1
ATOM 771 N N . VAL A 1 98 ? -4.488 -3.322 16.818 1.00 96.62 98 VAL A N 1
ATOM 772 C CA . VAL A 1 98 ? -5.314 -3.035 15.629 1.00 96.62 98 VAL A CA 1
ATOM 773 C C . VAL A 1 98 ? -6.795 -3.350 15.863 1.00 96.62 98 VAL A C 1
ATOM 775 O O . VAL A 1 98 ? -7.647 -2.600 15.389 1.00 96.62 98 VAL A O 1
ATOM 778 N N . GLU A 1 99 ? -7.117 -4.439 16.568 1.00 95.56 99 GLU A N 1
ATOM 779 C CA . GLU A 1 99 ? -8.515 -4.808 16.847 1.00 95.56 99 GLU A CA 1
ATOM 780 C C . GLU A 1 99 ? -9.123 -3.832 17.861 1.00 95.56 99 GLU A C 1
ATOM 782 O O . GLU A 1 99 ? -10.257 -3.393 17.682 1.00 95.56 99 GLU A O 1
ATOM 787 N N . GLN A 1 100 ? -8.357 -3.417 18.877 1.00 95.31 100 GLN A N 1
ATOM 788 C CA . GLN A 1 100 ? -8.801 -2.395 19.832 1.00 95.31 100 GLN A CA 1
ATOM 789 C C . GLN A 1 100 ? -9.023 -1.036 19.161 1.00 95.31 100 GLN A C 1
ATOM 791 O O . GLN A 1 100 ? -10.074 -0.429 19.349 1.00 95.31 100 GLN A O 1
ATOM 796 N N . ALA A 1 101 ? -8.081 -0.576 18.333 1.00 95.44 101 ALA A N 1
ATOM 797 C CA . ALA A 1 101 ? -8.227 0.680 17.599 1.00 95.44 101 ALA A CA 1
ATOM 798 C C . ALA A 1 101 ? -9.447 0.655 16.661 1.00 95.44 101 ALA A C 1
ATOM 800 O O . ALA A 1 101 ? -10.163 1.650 16.535 1.00 95.44 101 ALA A O 1
ATOM 801 N N . PHE A 1 102 ? -9.723 -0.492 16.030 1.00 95.38 102 PHE A N 1
ATOM 802 C CA . PHE A 1 102 ? -10.931 -0.673 15.232 1.00 95.38 102 PHE A CA 1
ATOM 803 C C . PHE A 1 102 ? -12.204 -0.665 16.086 1.00 95.38 102 PHE A C 1
ATOM 805 O O . PHE A 1 102 ? -13.178 -0.025 15.692 1.00 95.38 102 PHE A O 1
ATOM 812 N N . ALA A 1 103 ? -12.205 -1.330 17.244 1.00 93.44 103 ALA A N 1
ATOM 813 C CA . ALA A 1 103 ? -13.347 -1.342 18.154 1.00 93.44 103 ALA A CA 1
ATOM 814 C C . ALA A 1 103 ? -13.717 0.078 18.602 1.00 93.44 103 ALA A C 1
ATOM 816 O O . ALA A 1 103 ? -14.881 0.453 18.482 1.00 93.44 103 ALA A O 1
ATOM 817 N N . THR A 1 104 ? -12.729 0.888 18.996 1.00 93.25 104 THR A N 1
ATOM 818 C CA . THR A 1 104 ? -12.925 2.308 19.325 1.00 93.25 104 THR A CA 1
ATOM 819 C C . THR A 1 104 ? -13.500 3.081 18.138 1.00 93.25 104 THR A C 1
ATOM 821 O O . THR A 1 104 ? -14.480 3.803 18.282 1.00 93.25 104 THR A O 1
ATOM 824 N N . LEU A 1 105 ? -12.960 2.891 16.929 1.00 92.75 105 LEU A N 1
ATOM 825 C CA . LEU A 1 105 ? -13.494 3.548 15.731 1.00 92.75 105 LEU A CA 1
ATOM 826 C C . LEU A 1 105 ? -14.953 3.138 15.443 1.00 92.75 105 LEU A C 1
ATOM 828 O O . LEU A 1 105 ? -15.750 3.958 14.997 1.00 92.75 105 LEU A O 1
ATOM 832 N N . ALA A 1 106 ? -15.331 1.887 15.701 1.00 91.38 106 ALA A N 1
ATOM 833 C CA . ALA A 1 106 ? -16.698 1.395 15.512 1.00 91.38 106 ALA A CA 1
ATOM 834 C C . ALA A 1 106 ? -17.698 1.903 16.577 1.00 91.38 106 ALA A C 1
ATOM 836 O O . ALA A 1 106 ? -18.912 1.699 16.436 1.00 91.38 106 ALA A O 1
ATOM 837 N N . GLU A 1 107 ? -17.227 2.554 17.645 1.00 90.31 107 GLU A N 1
ATOM 838 C CA . GLU A 1 107 ? -18.087 3.299 18.571 1.00 90.31 107 GLU A CA 1
ATOM 839 C C . GLU A 1 107 ? -18.578 4.604 17.939 1.00 90.31 107 GLU A C 1
ATOM 841 O O . GLU A 1 107 ? -19.768 4.905 18.035 1.00 90.31 107 GLU A O 1
ATOM 846 N N . ASP A 1 108 ? -17.697 5.299 17.216 1.00 87.81 108 ASP A N 1
ATOM 847 C CA . ASP A 1 108 ? -17.994 6.569 16.543 1.00 87.81 108 ASP A CA 1
ATOM 848 C C . ASP A 1 108 ? -18.813 6.395 15.252 1.00 87.81 108 ASP A C 1
ATOM 850 O O . ASP A 1 108 ? -19.522 7.313 14.836 1.00 87.81 108 ASP A O 1
ATOM 854 N N . TYR A 1 109 ? -18.736 5.217 14.622 1.00 87.75 109 TYR A N 1
ATOM 855 C CA . TYR A 1 109 ? -19.402 4.906 13.351 1.00 87.75 109 TYR A CA 1
ATOM 856 C C . TYR A 1 109 ? -20.248 3.630 13.469 1.00 87.75 109 TYR A C 1
ATOM 858 O O . TYR A 1 109 ? -19.764 2.529 13.178 1.00 87.75 109 TYR A O 1
ATOM 866 N N . PRO A 1 110 ? -21.527 3.745 13.875 1.00 81.56 110 PRO A N 1
ATOM 867 C CA . PRO A 1 110 ? -22.417 2.600 14.043 1.00 81.56 110 PRO A CA 1
ATOM 868 C C . PRO A 1 110 ? -22.579 1.751 12.774 1.00 81.56 110 PRO A C 1
ATOM 870 O O . PRO A 1 110 ? -22.838 0.554 12.883 1.00 81.56 110 PRO A O 1
ATOM 873 N N . GLU A 1 111 ? -22.387 2.331 11.582 1.00 83.25 111 GLU A N 1
ATOM 874 C CA . GLU A 1 111 ? -22.481 1.625 10.295 1.00 83.25 111 GLU A CA 1
ATOM 875 C C . GLU A 1 111 ? -21.354 0.605 10.068 1.00 83.25 111 GLU A C 1
ATOM 877 O O . GLU A 1 111 ? -21.447 -0.225 9.161 1.00 83.25 111 GLU A O 1
ATOM 882 N N . LEU A 1 112 ? -20.283 0.658 10.868 1.00 81.12 112 LEU A N 1
ATOM 883 C CA . LEU A 1 112 ? -19.180 -0.306 10.822 1.00 81.12 112 LEU A CA 1
ATOM 884 C C . LEU A 1 112 ? -19.470 -1.582 11.613 1.00 81.12 112 LEU A C 1
ATOM 886 O O . LEU A 1 112 ? -18.738 -2.566 11.470 1.00 81.12 112 LEU A O 1
ATOM 890 N N . ARG A 1 113 ? -20.513 -1.586 12.451 1.00 70.31 113 ARG A N 1
ATOM 891 C CA . ARG A 1 113 ? -20.888 -2.774 13.214 1.00 70.31 113 ARG A CA 1
ATOM 892 C C . ARG A 1 113 ? -21.499 -3.796 12.254 1.00 70.31 113 ARG A C 1
ATOM 894 O O . ARG A 1 113 ? -22.405 -3.443 11.498 1.00 70.31 113 ARG A O 1
ATOM 901 N N . PRO A 1 114 ? -21.014 -5.048 12.247 1.00 60.44 114 PRO A N 1
ATOM 902 C CA . PRO A 1 114 ? -21.676 -6.090 11.482 1.00 60.44 114 PRO A CA 1
ATOM 903 C C . PRO A 1 114 ? -23.121 -6.232 11.979 1.00 60.44 114 PRO A C 1
ATOM 905 O O . PRO A 1 114 ? -23.369 -6.152 13.185 1.00 60.44 114 PRO A O 1
ATOM 908 N N . ALA A 1 115 ? -24.052 -6.383 11.035 1.00 53.94 115 ALA A N 1
ATOM 909 C CA . ALA A 1 115 ? -25.450 -6.700 11.319 1.00 53.94 115 ALA A CA 1
ATOM 910 C C . ALA A 1 115 ? -25.594 -8.085 11.965 1.00 53.94 115 ALA A C 1
ATOM 912 O O . ALA A 1 115 ? -24.776 -8.976 11.630 1.00 53.94 115 ALA A O 1
#

Radius of gyration: 23.48 Å; chains: 1; bounding box: 51×22×58 Å

pLDDT: mean 88.74, std 11.46, range [51.97, 97.88]

Foldseek 3Di:
DLVCCVVVVDPQVCCCPVVLWHADPVSHTPPVSSVVSVPPPDPPPVVVPPPPVRVQLCLQVPPVQVVVLVVLLVLFDPVCNVVLVVQLSVPTDNPDDSVVSSVVVCVVPVNSDDD

Sequence (115 aa):
MLHDVRCGVVGRESARRDYGVAITPALALDAAETARLRDAPQEVAGFLSLCEARQDFERVWTPARYATLTAVLARLPVHWRHFVKLRLFEVMDAESDVEQAFATLAEDYPELRPA